Protein AF-A0A1B7LY42-F1 (afdb_monomer_lite)

Sequence (61 aa):
MLKVDEDGTIAAAVTEIEVNEVSEPVFSETLEMHADRHFVLRIVHTDTAWPLFLAAIADPR

Secondary structure (DSSP, 8-state):
-----S---S------S-TTSSSS------------S-EEEEEEETTTTEEEEEEEES---

Structure (mmCIF, N/CA/C/O backbone):
data_AF-A0A1B7LY42-F1
#
_entry.id   AF-A0A1B7LY42-F1
#
loop_
_atom_site.group_PDB
_atom_site.id
_atom_site.type_symbol
_atom_site.label_atom_id
_atom_site.label_alt_id
_atom_site.label_comp_id
_atom_site.label_asym_id
_atom_site.label_entity_id
_atom_site.label_seq_id
_atom_site.pdbx_PDB_ins_code
_atom_site.Cartn_x
_atom_site.Cartn_y
_atom_site.Cartn_z
_atom_site.occupancy
_atom_site.B_iso_or_equiv
_atom_site.auth_seq_id
_atom_site.auth_comp_id
_atom_site.auth_asym_id
_atom_site.auth_atom_id
_atom_site.pdbx_PDB_model_num
ATOM 1 N N . MET A 1 1 ? -5.762 -12.744 -0.440 1.00 72.88 1 MET A N 1
ATOM 2 C CA . MET A 1 1 ? -4.414 -12.689 -1.042 1.00 72.88 1 MET A CA 1
ATOM 3 C C . MET A 1 1 ? -4.085 -11.225 -1.267 1.00 72.88 1 MET A C 1
ATOM 5 O O . MET A 1 1 ? -4.961 -10.517 -1.745 1.00 72.88 1 MET A O 1
ATOM 9 N N . LEU A 1 2 ? -2.905 -10.770 -0.845 1.00 82.50 2 LEU A N 1
ATOM 10 C CA . LEU A 1 2 ? -2.453 -9.391 -1.037 1.00 82.50 2 LEU A CA 1
ATOM 11 C C . LEU A 1 2 ? -1.682 -9.315 -2.359 1.00 82.50 2 LEU A C 1
ATOM 13 O O . LEU A 1 2 ? -0.764 -10.106 -2.557 1.00 82.50 2 LEU A O 1
ATOM 17 N N . LYS A 1 3 ? -2.074 -8.402 -3.248 1.00 89.00 3 LYS A N 1
ATOM 18 C CA . LYS A 1 3 ? -1.389 -8.099 -4.509 1.00 89.00 3 LYS A CA 1
ATOM 19 C C . LYS A 1 3 ? -1.123 -6.597 -4.533 1.00 89.00 3 LYS A C 1
ATOM 21 O O . LYS A 1 3 ? -2.009 -5.830 -4.166 1.00 89.00 3 LYS A O 1
ATOM 26 N N . VAL A 1 4 ? 0.089 -6.214 -4.911 1.00 88.81 4 VAL A N 1
ATOM 27 C CA . VAL A 1 4 ? 0.508 -4.821 -5.078 1.00 88.81 4 VAL A CA 1
ATOM 28 C C . VAL A 1 4 ? 1.060 -4.707 -6.493 1.00 88.81 4 VAL A C 1
ATOM 30 O O . VAL A 1 4 ? 1.898 -5.519 -6.878 1.00 88.81 4 VAL A O 1
ATOM 33 N N . ASP A 1 5 ? 0.548 -3.758 -7.262 1.00 89.75 5 ASP A N 1
ATOM 34 C CA . ASP A 1 5 ? 0.969 -3.441 -8.626 1.00 89.75 5 ASP A CA 1
ATOM 35 C C . ASP A 1 5 ? 0.821 -1.929 -8.869 1.00 89.75 5 ASP A C 1
ATOM 37 O O . ASP A 1 5 ? 0.548 -1.170 -7.934 1.00 89.75 5 ASP A O 1
ATOM 41 N N . GLU A 1 6 ? 1.083 -1.475 -10.093 1.00 88.19 6 GLU A N 1
ATOM 42 C CA . GLU A 1 6 ? 1.037 -0.058 -10.462 1.00 88.19 6 GLU A CA 1
ATOM 43 C C . GLU A 1 6 ? -0.386 0.472 -10.700 1.00 88.19 6 GLU A C 1
ATOM 45 O O . GLU A 1 6 ? -0.548 1.669 -10.956 1.00 88.19 6 GLU A O 1
ATOM 50 N N . ASP A 1 7 ? -1.412 -0.386 -10.656 1.00 86.81 7 ASP A N 1
ATOM 51 C CA . ASP A 1 7 ? -2.773 0.029 -10.977 1.00 86.81 7 ASP A CA 1
ATOM 52 C C . ASP A 1 7 ? -3.341 0.919 -9.864 1.00 86.81 7 ASP A C 1
ATOM 54 O O . ASP A 1 7 ? -3.386 0.571 -8.681 1.00 86.81 7 ASP A O 1
ATOM 58 N N . GLY A 1 8 ? -3.766 2.115 -10.252 1.00 77.88 8 GLY A N 1
ATOM 59 C CA . GLY A 1 8 ? -4.184 3.166 -9.340 1.00 77.88 8 GLY A CA 1
ATOM 60 C C . GLY A 1 8 ? -5.017 4.218 -10.058 1.00 77.88 8 GLY A C 1
ATOM 61 O O . GLY A 1 8 ? -5.088 4.281 -11.285 1.00 77.88 8 GLY A O 1
ATOM 62 N N . THR A 1 9 ? -5.689 5.075 -9.296 1.00 71.50 9 THR A N 1
ATOM 63 C CA . THR A 1 9 ? -6.454 6.178 -9.882 1.00 71.50 9 THR A CA 1
ATOM 64 C C . THR A 1 9 ? -5.531 7.182 -10.575 1.00 71.50 9 THR A C 1
ATOM 66 O O . THR A 1 9 ? -4.589 7.684 -9.971 1.00 71.50 9 THR A O 1
ATOM 69 N N . ILE A 1 10 ? -5.874 7.534 -11.818 1.00 58.19 10 ILE A N 1
ATOM 70 C CA . ILE A 1 10 ? -5.142 8.429 -12.742 1.00 58.19 10 ILE A CA 1
ATOM 71 C C . ILE A 1 10 ? -4.891 9.849 -12.180 1.00 58.19 10 ILE A C 1
ATOM 73 O O . ILE A 1 10 ? -4.087 10.598 -12.721 1.00 58.19 10 ILE A O 1
ATOM 77 N N . ALA A 1 11 ? -5.530 10.236 -11.077 1.00 48.12 11 ALA A N 1
ATOM 78 C CA . ALA A 1 11 ? -5.411 11.568 -10.497 1.00 48.12 11 ALA A CA 1
ATOM 79 C 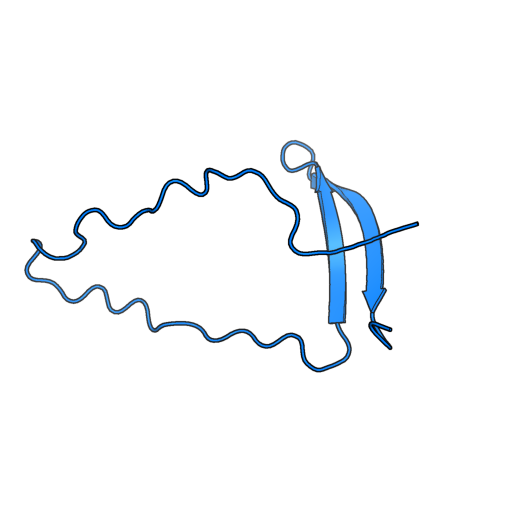C . ALA A 1 11 ? -4.611 11.563 -9.184 1.00 48.12 11 ALA A C 1
ATOM 81 O O . ALA A 1 11 ? -5.145 11.872 -8.120 1.00 48.12 11 ALA A O 1
ATOM 82 N N . ALA A 1 12 ? -3.307 11.299 -9.258 1.00 60.56 12 ALA A N 1
ATOM 83 C CA . ALA A 1 12 ? -2.407 12.081 -8.420 1.00 60.56 12 ALA A CA 1
ATOM 84 C C . ALA A 1 12 ? -2.465 13.502 -8.995 1.00 60.56 12 ALA A C 1
ATOM 86 O O . ALA A 1 12 ? -1.863 13.773 -10.031 1.00 60.56 12 ALA A O 1
ATOM 87 N N . ALA A 1 13 ? -3.291 14.377 -8.410 1.00 48.06 13 ALA A N 1
ATOM 88 C CA . ALA A 1 13 ? -3.225 15.796 -8.722 1.00 48.06 13 ALA A CA 1
ATOM 89 C C . ALA A 1 13 ? -1.784 16.218 -8.445 1.00 48.06 13 ALA A C 1
ATOM 91 O O . ALA A 1 13 ? -1.334 16.225 -7.301 1.00 48.06 13 ALA A O 1
ATOM 92 N N . VAL A 1 14 ? -1.050 16.448 -9.523 1.00 51.38 14 VAL A N 1
ATOM 93 C CA . VAL A 1 14 ? 0.327 16.889 -9.500 1.00 51.38 14 VAL A CA 1
ATOM 94 C C . VAL A 1 14 ? 0.364 18.165 -8.651 1.00 51.38 14 VAL A C 1
ATOM 96 O O . VAL A 1 14 ? -0.157 19.200 -9.060 1.00 51.38 14 VAL A O 1
ATOM 99 N N . THR A 1 15 ? 0.946 18.109 -7.452 1.00 55.97 15 THR A N 1
ATOM 100 C CA . THR A 1 15 ? 1.282 19.300 -6.651 1.00 55.97 15 THR A CA 1
ATOM 101 C C . THR A 1 15 ? 2.538 19.973 -7.221 1.00 55.97 15 THR A C 1
ATOM 103 O O . THR A 1 15 ? 3.484 20.265 -6.501 1.00 55.97 15 THR A O 1
ATOM 106 N N . GLU A 1 16 ? 2.552 20.190 -8.537 1.00 47.62 16 GLU A N 1
ATOM 107 C CA . GLU A 1 16 ? 3.546 20.963 -9.295 1.00 47.62 16 GLU A CA 1
ATOM 108 C C . GLU A 1 16 ? 2.890 22.284 -9.704 1.00 47.62 16 GLU A C 1
ATOM 110 O O . GLU A 1 16 ? 2.780 22.628 -10.875 1.00 47.62 16 GLU A O 1
ATOM 115 N N . ILE A 1 17 ? 2.376 23.026 -8.728 1.00 46.44 17 ILE A N 1
ATOM 116 C CA . ILE A 1 17 ? 2.214 24.464 -8.914 1.00 46.44 17 ILE A CA 1
ATOM 117 C C . ILE A 1 17 ? 3.138 25.117 -7.896 1.00 46.44 17 ILE A C 1
ATOM 119 O O . ILE A 1 17 ? 2.825 25.227 -6.716 1.00 46.44 17 ILE A O 1
ATOM 123 N N . GLU A 1 18 ? 4.324 25.452 -8.400 1.00 43.38 18 GLU A N 1
ATOM 124 C CA . GLU A 1 18 ? 5.117 26.607 -7.984 1.00 43.38 18 GLU A CA 1
ATOM 125 C C . GLU A 1 18 ? 5.420 26.736 -6.483 1.00 43.38 18 GLU A C 1
ATOM 127 O O . GLU A 1 18 ? 5.065 27.717 -5.838 1.00 43.38 18 GLU A O 1
ATOM 132 N N . VAL A 1 19 ? 6.273 25.856 -5.952 1.00 46.22 19 VAL A N 1
ATOM 133 C CA . VAL A 1 19 ? 7.232 26.290 -4.911 1.00 46.22 19 VAL A CA 1
ATOM 134 C C . VAL A 1 19 ? 8.438 26.947 -5.604 1.00 46.22 19 VAL A C 1
ATOM 136 O O . VAL A 1 19 ? 9.576 26.542 -5.414 1.00 46.22 19 VAL A O 1
ATOM 139 N N . ASN A 1 20 ? 8.191 27.902 -6.506 1.00 44.00 20 ASN A N 1
ATOM 140 C CA . ASN A 1 20 ? 9.238 28.630 -7.241 1.00 44.00 20 ASN A CA 1
ATOM 141 C C . ASN A 1 20 ? 9.051 30.160 -7.226 1.00 44.00 20 ASN A C 1
ATOM 143 O O . ASN A 1 20 ? 9.867 30.866 -7.807 1.00 44.00 20 ASN A O 1
ATOM 147 N N . GLU A 1 21 ? 8.052 30.694 -6.511 1.00 48.97 21 GLU A N 1
ATOM 148 C CA . GLU A 1 21 ? 7.892 32.146 -6.299 1.00 48.97 21 GLU A CA 1
ATOM 149 C C . GLU A 1 21 ? 7.885 32.554 -4.815 1.00 48.97 21 GLU A C 1
ATOM 151 O O . GLU A 1 21 ? 7.218 33.504 -4.408 1.00 48.97 21 GLU A O 1
ATOM 156 N N . VAL A 1 22 ? 8.668 31.875 -3.973 1.00 47.50 22 VAL A N 1
ATOM 157 C CA . VAL A 1 22 ? 9.011 32.408 -2.646 1.00 47.50 22 VAL A CA 1
ATOM 158 C C . VAL A 1 22 ? 10.518 32.307 -2.465 1.00 47.50 22 VAL A C 1
ATOM 160 O O . VAL A 1 22 ? 11.102 31.244 -2.644 1.00 47.50 22 VAL A O 1
ATOM 163 N N . SER A 1 23 ? 11.151 33.436 -2.142 1.00 53.00 23 SER A N 1
ATOM 164 C CA . SER A 1 23 ? 12.600 33.640 -2.004 1.00 53.00 23 SER A CA 1
ATOM 165 C C . SER A 1 23 ? 13.250 32.901 -0.823 1.00 53.00 23 SER A C 1
ATOM 167 O O . SER A 1 23 ? 14.195 33.413 -0.223 1.00 53.00 23 SER A O 1
ATOM 169 N N . GLU A 1 24 ? 12.772 31.712 -0.475 1.00 50.88 24 GLU A N 1
ATOM 170 C CA . GLU A 1 24 ? 13.364 30.855 0.544 1.00 50.88 24 GLU A CA 1
ATOM 171 C C . GLU A 1 24 ? 13.507 29.441 -0.020 1.00 50.88 24 GLU A C 1
ATOM 173 O O . GLU A 1 24 ? 12.512 28.845 -0.436 1.00 50.88 24 GLU A O 1
ATOM 178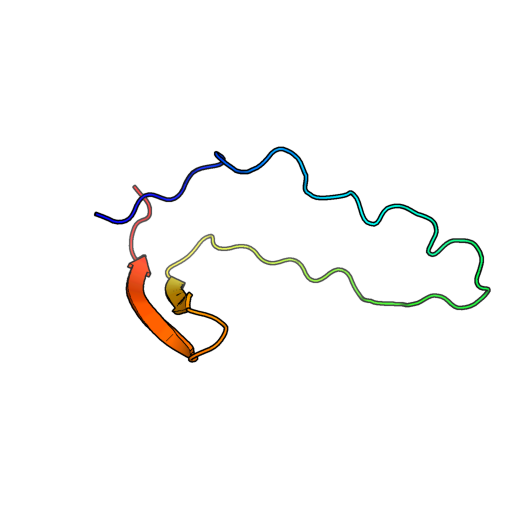 N N . PRO A 1 25 ? 14.726 28.873 -0.053 1.00 48.94 25 PRO A N 1
ATOM 179 C CA . PRO A 1 25 ? 14.885 27.478 -0.403 1.00 48.94 25 PRO A CA 1
ATOM 180 C C . PRO A 1 25 ? 14.241 26.663 0.715 1.00 48.94 25 PRO A C 1
ATOM 182 O O . PRO A 1 25 ? 14.813 26.487 1.793 1.00 48.94 25 PRO A O 1
ATOM 185 N N . VAL A 1 26 ? 13.031 26.167 0.468 1.00 56.19 26 VAL A N 1
ATOM 186 C CA . VAL A 1 26 ? 12.475 25.078 1.262 1.00 56.19 26 VAL A CA 1
ATOM 187 C C . VAL A 1 26 ? 13.337 23.863 0.935 1.00 56.19 26 VAL A C 1
ATOM 189 O O . VAL A 1 26 ? 13.056 23.101 0.016 1.00 56.19 26 VAL A O 1
ATOM 192 N N . PHE A 1 27 ? 14.448 23.715 1.655 1.00 54.84 27 PHE A N 1
ATOM 193 C CA . PHE A 1 27 ? 15.228 22.488 1.685 1.00 54.84 27 PHE A CA 1
ATOM 194 C C . PHE A 1 27 ? 14.399 21.423 2.410 1.00 54.84 27 PHE A C 1
ATOM 196 O O . PHE A 1 27 ? 14.690 21.047 3.543 1.00 54.84 27 PHE A O 1
ATOM 203 N N . SER A 1 28 ? 13.339 20.925 1.776 1.00 62.66 28 SER A N 1
ATOM 204 C CA . SER A 1 28 ? 12.991 19.531 1.999 1.00 62.66 28 SER A CA 1
ATOM 205 C C . SER A 1 28 ? 14.033 18.745 1.218 1.00 62.66 28 SER A C 1
ATOM 207 O O . SER A 1 28 ? 13.940 18.644 -0.005 1.00 62.66 28 SER A O 1
ATOM 209 N N . GLU A 1 29 ? 15.084 18.282 1.890 1.00 71.62 29 GLU A N 1
ATOM 210 C CA . GLU A 1 29 ? 15.996 17.321 1.279 1.00 71.62 29 GLU A CA 1
ATOM 211 C C . GLU A 1 29 ? 15.153 16.173 0.713 1.00 71.62 29 GLU A C 1
ATOM 213 O O . GLU A 1 29 ? 14.316 15.600 1.416 1.00 71.62 29 GLU A O 1
ATOM 218 N N . THR A 1 30 ? 15.313 15.886 -0.578 1.00 73.25 30 THR A N 1
ATOM 219 C CA . THR A 1 30 ? 14.651 14.748 -1.211 1.00 73.25 30 THR A CA 1
ATOM 220 C C . THR A 1 30 ? 15.041 13.486 -0.447 1.00 73.25 30 THR A C 1
ATOM 222 O O . THR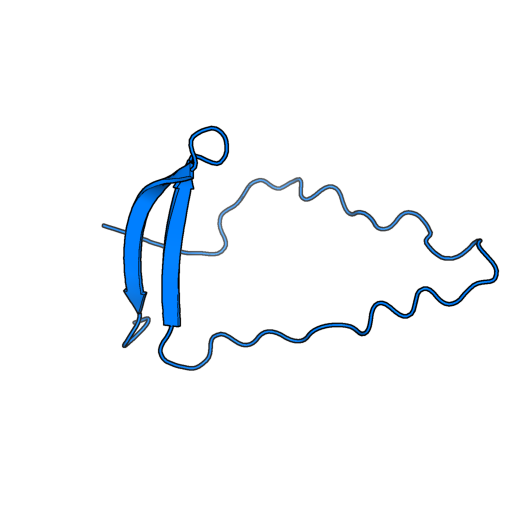 A 1 30 ? 16.209 13.104 -0.434 1.00 73.25 30 THR A O 1
ATOM 225 N N . LEU A 1 31 ? 14.069 12.838 0.197 1.00 82.06 31 LEU A N 1
ATOM 226 C CA . LEU A 1 31 ? 14.295 11.579 0.897 1.00 82.06 31 LEU A CA 1
ATOM 227 C C . LEU A 1 31 ? 14.131 10.415 -0.083 1.00 82.06 31 LEU A C 1
ATOM 229 O O . LEU A 1 31 ? 13.019 10.101 -0.507 1.00 82.06 31 LEU A O 1
ATOM 233 N N . GLU A 1 32 ? 15.234 9.754 -0.416 1.00 89.88 32 GLU A N 1
ATOM 234 C CA . GLU A 1 32 ? 15.212 8.529 -1.215 1.00 89.88 32 GLU A CA 1
ATOM 235 C C . GLU A 1 32 ? 14.767 7.330 -0.359 1.00 89.88 32 GLU A C 1
ATOM 237 O O . GLU A 1 32 ? 15.332 7.055 0.703 1.00 89.88 32 GLU A O 1
ATOM 242 N N . MET A 1 33 ? 13.759 6.585 -0.827 1.00 90.19 33 MET A N 1
ATOM 243 C CA . MET A 1 33 ? 13.283 5.357 -0.184 1.00 90.19 33 MET A CA 1
ATOM 244 C C . MET A 1 33 ? 13.293 4.195 -1.179 1.00 90.19 33 MET A C 1
ATOM 246 O O . MET A 1 33 ? 12.475 4.133 -2.093 1.00 90.19 33 MET A O 1
ATOM 250 N N . HIS A 1 34 ? 14.184 3.231 -0.946 1.00 94.88 34 HIS A N 1
ATOM 251 C CA . HIS A 1 34 ? 14.268 1.983 -1.705 1.00 94.88 34 HIS A CA 1
ATOM 252 C C . HIS A 1 34 ? 13.806 0.801 -0.840 1.00 94.88 34 HIS A C 1
ATOM 254 O O . HIS A 1 34 ? 14.365 0.552 0.229 1.00 94.88 34 HIS A O 1
ATOM 260 N N . ALA A 1 35 ? 12.797 0.060 -1.307 1.00 94.38 35 ALA A N 1
ATOM 261 C CA . ALA A 1 35 ? 12.291 -1.165 -0.677 1.00 94.38 35 ALA A CA 1
ATOM 262 C C . ALA A 1 35 ? 12.890 -2.423 -1.344 1.00 94.38 35 ALA A C 1
ATOM 264 O O . ALA A 1 35 ? 12.177 -3.291 -1.837 1.00 94.38 35 ALA A O 1
ATOM 265 N N . ASP A 1 36 ? 14.222 -2.496 -1.394 1.00 95.62 36 ASP A N 1
ATOM 266 C CA . ASP A 1 36 ? 15.015 -3.516 -2.109 1.00 95.62 36 ASP A CA 1
ATOM 267 C C . ASP A 1 36 ? 15.472 -4.701 -1.227 1.00 95.62 36 ASP A C 1
ATOM 269 O O . ASP A 1 36 ? 16.302 -5.520 -1.622 1.00 95.62 36 ASP A O 1
ATOM 273 N N . ARG A 1 37 ? 14.933 -4.795 -0.010 1.00 95.31 37 ARG A N 1
ATOM 274 C CA . ARG A 1 37 ? 15.255 -5.794 1.023 1.00 95.31 37 ARG A CA 1
ATOM 275 C C . ARG A 1 37 ? 14.011 -6.125 1.834 1.00 95.31 37 ARG A C 1
ATOM 277 O O . ARG A 1 3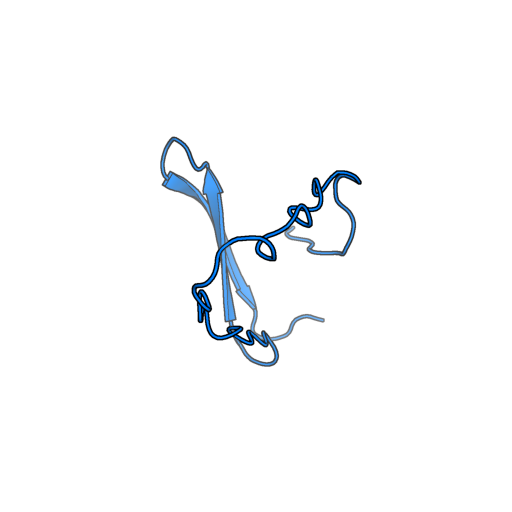7 ? 12.991 -5.478 1.655 1.00 95.31 37 ARG A O 1
ATOM 284 N N . HIS A 1 38 ? 14.100 -7.094 2.747 1.00 97.62 38 HIS A N 1
ATOM 285 C CA . HIS A 1 38 ? 12.965 -7.503 3.580 1.00 97.62 38 H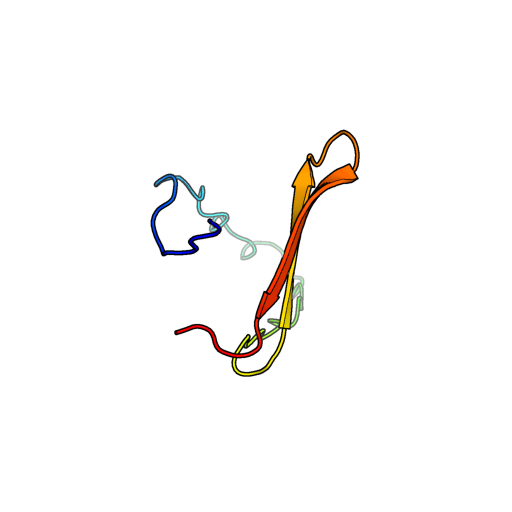IS A CA 1
ATOM 286 C C . HIS A 1 38 ? 12.292 -6.295 4.246 1.00 97.62 38 HIS A C 1
ATOM 288 O O . HIS A 1 38 ? 12.962 -5.492 4.901 1.00 97.62 38 HIS A O 1
ATOM 294 N N . PHE A 1 39 ? 10.972 -6.192 4.106 1.00 95.88 39 PHE A N 1
ATOM 295 C CA . PHE A 1 39 ? 10.187 -5.097 4.669 1.00 95.88 39 PHE A CA 1
ATOM 296 C C . PHE A 1 39 ? 8.856 -5.595 5.225 1.00 95.88 39 PHE A C 1
ATOM 298 O O . PHE A 1 39 ? 8.413 -6.713 4.964 1.00 95.88 39 PHE A O 1
ATOM 305 N N . VAL A 1 40 ? 8.209 -4.752 6.021 1.00 96.31 40 VAL A N 1
ATOM 306 C CA . VAL A 1 40 ? 6.865 -5.002 6.539 1.00 96.31 40 VAL A CA 1
ATOM 307 C C . VAL A 1 40 ? 5.886 -4.035 5.899 1.00 96.31 40 VAL A C 1
ATOM 309 O O . VAL A 1 40 ? 6.203 -2.868 5.681 1.00 96.31 40 VAL A O 1
ATOM 312 N N . LEU A 1 41 ? 4.686 -4.524 5.614 1.00 94.19 41 LEU A N 1
ATOM 313 C CA . LEU A 1 41 ? 3.598 -3.751 5.035 1.00 94.19 41 LEU A CA 1
ATOM 314 C C . LEU A 1 41 ? 2.377 -3.861 5.943 1.00 94.19 41 LEU A C 1
ATOM 316 O O . LEU A 1 41 ? 1.991 -4.954 6.367 1.00 94.19 41 LEU A O 1
ATOM 320 N N . ARG A 1 42 ? 1.753 -2.718 6.229 1.00 94.88 42 ARG A N 1
ATOM 321 C CA . ARG A 1 42 ? 0.506 -2.647 6.987 1.00 94.88 42 ARG A CA 1
ATOM 322 C C . ARG A 1 42 ? -0.488 -1.762 6.254 1.00 94.88 42 ARG A C 1
ATOM 324 O O . ARG A 1 42 ? -0.206 -0.592 6.018 1.00 94.88 42 ARG A O 1
ATOM 331 N N . ILE A 1 43 ? -1.660 -2.312 5.960 1.00 94.50 43 ILE A N 1
ATOM 332 C CA . ILE A 1 43 ? -2.791 -1.556 5.420 1.00 94.50 43 ILE A CA 1
ATOM 333 C C . ILE A 1 43 ? -3.725 -1.261 6.584 1.00 94.50 43 ILE A C 1
ATOM 335 O O . ILE A 1 43 ? -4.184 -2.184 7.264 1.00 94.50 43 ILE A O 1
ATOM 339 N N . VAL A 1 44 ? -3.973 0.022 6.829 1.00 96.38 44 VAL A N 1
ATOM 340 C CA . VAL A 1 44 ? -4.822 0.493 7.925 1.00 96.38 44 VAL A CA 1
ATOM 341 C C . VAL A 1 44 ? -5.987 1.304 7.384 1.00 96.38 44 VAL A C 1
ATOM 343 O O . VAL A 1 44 ? -5.829 2.058 6.427 1.00 96.38 44 VAL A O 1
ATOM 346 N N . HIS A 1 45 ? -7.144 1.181 8.024 1.00 95.88 45 HIS A N 1
ATOM 347 C CA . HIS A 1 45 ? -8.207 2.163 7.869 1.00 95.88 45 HIS A CA 1
ATOM 348 C C . HIS A 1 45 ? -7.786 3.442 8.602 1.00 95.88 45 HIS A C 1
ATOM 350 O O . HIS A 1 45 ? -7.537 3.401 9.808 1.00 95.88 45 HIS A O 1
ATOM 356 N N . THR A 1 46 ? -7.647 4.560 7.891 1.00 94.31 46 THR A N 1
ATOM 357 C CA . THR A 1 46 ? -7.002 5.774 8.420 1.00 94.31 46 THR A CA 1
ATOM 358 C C . THR A 1 46 ? -7.799 6.443 9.534 1.00 94.31 46 THR A C 1
ATOM 360 O O . THR A 1 46 ? -7.197 6.904 10.499 1.00 94.31 46 THR A O 1
ATOM 363 N N . ASP A 1 47 ? -9.131 6.422 9.465 1.00 97.00 47 ASP A N 1
ATOM 364 C CA . ASP A 1 47 ? -9.974 7.135 10.439 1.00 97.00 47 ASP A CA 1
ATOM 365 C C . ASP A 1 47 ? -10.042 6.424 11.796 1.00 97.00 47 ASP A C 1
ATOM 367 O O . ASP A 1 47 ? -10.275 7.044 12.829 1.00 97.00 47 ASP A O 1
ATOM 371 N N . THR A 1 48 ? 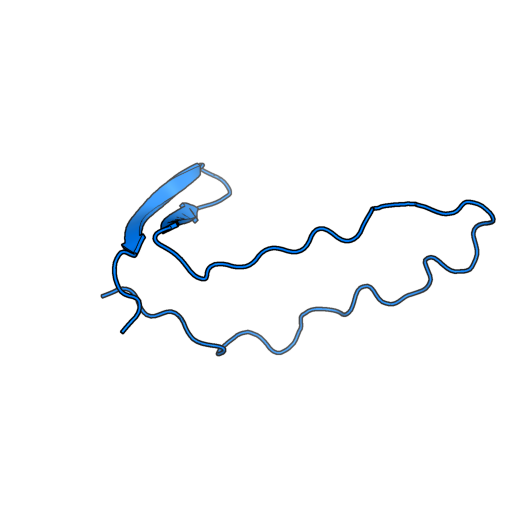-9.843 5.103 11.804 1.00 96.81 48 THR A N 1
ATOM 372 C CA . THR A 1 48 ? -9.940 4.267 13.016 1.00 96.81 48 THR A CA 1
ATOM 373 C C . THR A 1 48 ? -8.603 3.661 13.431 1.00 96.81 48 THR A C 1
ATOM 375 O O . THR A 1 48 ? -8.528 2.978 14.452 1.00 96.81 48 THR A O 1
ATOM 378 N N . ALA A 1 49 ? -7.555 3.864 12.628 1.00 92.75 49 ALA A N 1
ATOM 379 C CA . ALA A 1 49 ? -6.252 3.210 12.730 1.00 92.75 49 ALA A CA 1
ATOM 380 C C . ALA A 1 49 ? -6.308 1.668 12.763 1.00 92.75 49 ALA A C 1
ATOM 382 O O . ALA A 1 49 ? -5.338 1.012 13.154 1.00 92.75 49 ALA A O 1
ATOM 383 N N . TRP A 1 50 ? -7.427 1.062 12.356 1.00 96.88 50 TRP A N 1
ATOM 384 C CA . TRP A 1 50 ? -7.590 -0.386 12.409 1.00 96.88 50 TRP A CA 1
ATOM 385 C C . TRP A 1 50 ? -6.734 -1.083 11.350 1.00 96.88 50 TRP A C 1
ATOM 387 O O . TRP A 1 50 ? -6.832 -0.735 10.171 1.00 96.88 50 TRP A O 1
ATOM 397 N N . PRO A 1 51 ? -5.919 -2.084 11.732 1.00 94.19 51 PRO A N 1
ATOM 398 C CA . PRO A 1 51 ? -5.146 -2.857 10.776 1.00 94.19 51 PRO A CA 1
ATOM 399 C C . PRO A 1 51 ? -6.060 -3.831 10.029 1.00 94.19 51 PRO A C 1
ATOM 401 O O . PRO A 1 51 ? -6.678 -4.704 10.632 1.00 94.19 51 PRO A O 1
ATOM 404 N N . LEU A 1 52 ? -6.117 -3.689 8.708 1.00 93.25 52 LEU A N 1
ATOM 405 C CA . LEU A 1 52 ? -6.857 -4.590 7.823 1.00 93.25 52 LEU A CA 1
ATOM 406 C C . LEU A 1 52 ? -5.962 -5.733 7.337 1.00 93.25 52 LEU A C 1
ATOM 408 O O . LEU A 1 52 ? -6.392 -6.881 7.272 1.00 93.25 52 LEU A O 1
ATOM 412 N N . PHE A 1 53 ? -4.698 -5.418 7.039 1.00 94.38 53 PHE A N 1
ATOM 413 C CA . PHE A 1 53 ? -3.690 -6.394 6.634 1.00 94.38 53 PHE A CA 1
ATOM 414 C C . PHE A 1 53 ? -2.345 -6.090 7.285 1.00 94.38 53 PHE A C 1
ATOM 416 O O . PHE A 1 53 ? -1.955 -4.928 7.427 1.00 94.38 53 PHE A O 1
ATOM 423 N N . LEU A 1 54 ? -1.624 -7.155 7.626 1.00 94.94 54 LEU A N 1
ATOM 424 C CA . LEU A 1 54 ? -0.242 -7.122 8.083 1.00 94.94 54 LEU A CA 1
ATOM 425 C C . LEU A 1 54 ? 0.538 -8.200 7.328 1.00 94.94 54 LEU A C 1
ATOM 427 O O . LEU A 1 54 ? 0.121 -9.359 7.309 1.00 94.94 54 LEU A O 1
ATOM 431 N N . ALA A 1 55 ? 1.650 -7.818 6.709 1.00 93.50 55 ALA A N 1
ATOM 432 C CA . ALA A 1 55 ? 2.500 -8.722 5.949 1.00 93.50 55 ALA A CA 1
ATOM 433 C C . ALA A 1 55 ? 3.981 -8.430 6.205 1.00 93.50 55 ALA A C 1
ATOM 435 O O . ALA A 1 55 ? 4.382 -7.277 6.371 1.00 93.50 55 ALA A O 1
ATOM 436 N N . ALA A 1 56 ? 4.789 -9.486 6.201 1.00 96.19 56 ALA A N 1
ATOM 437 C CA . ALA A 1 56 ? 6.239 -9.403 6.100 1.00 96.19 56 ALA A CA 1
ATOM 438 C C . ALA A 1 56 ? 6.636 -9.903 4.707 1.00 96.19 56 ALA A C 1
ATOM 440 O O . ALA A 1 56 ? 6.358 -11.053 4.365 1.00 96.19 56 ALA A O 1
ATOM 441 N N . ILE A 1 57 ? 7.245 -9.034 3.904 1.00 95.25 57 ILE A N 1
ATOM 442 C CA . ILE A 1 57 ? 7.701 -9.349 2.552 1.00 95.25 57 ILE A CA 1
ATOM 443 C C . ILE A 1 57 ? 9.169 -9.744 2.643 1.00 95.25 57 ILE A C 1
ATOM 445 O O . ILE A 1 57 ? 10.054 -8.895 2.748 1.00 95.25 57 ILE A O 1
ATOM 449 N N . ALA A 1 58 ? 9.403 -11.055 2.671 1.00 95.25 58 ALA A N 1
ATOM 450 C CA . ALA A 1 58 ? 10.739 -11.640 2.674 1.00 95.25 58 ALA A CA 1
ATOM 451 C C . ALA A 1 58 ? 11.275 -11.881 1.253 1.00 95.25 58 ALA A C 1
ATOM 453 O O . ALA A 1 58 ? 12.458 -11.683 0.988 1.00 95.25 58 ALA A O 1
ATOM 454 N N . ASP A 1 59 ? 10.381 -12.255 0.337 1.00 92.62 59 ASP A N 1
ATOM 455 C CA . ASP A 1 59 ? 10.634 -12.409 -1.095 1.00 92.62 59 ASP A CA 1
ATOM 456 C C . ASP A 1 59 ? 9.412 -11.840 -1.849 1.00 92.62 59 ASP A C 1
ATOM 458 O O . ASP A 1 59 ? 8.297 -12.290 -1.576 1.00 92.62 59 ASP A O 1
ATOM 462 N N . PRO A 1 60 ? 9.569 -10.808 -2.702 1.00 85.38 60 PRO A N 1
ATOM 463 C CA . PRO A 1 60 ? 8.460 -10.132 -3.385 1.00 85.38 60 PRO A CA 1
ATOM 464 C C . PRO A 1 60 ? 7.962 -10.847 -4.653 1.00 85.38 60 PRO A C 1
ATOM 466 O O . PRO A 1 60 ? 7.106 -10.300 -5.347 1.00 85.38 60 PRO A O 1
ATOM 469 N N . ARG A 1 61 ? 8.526 -12.013 -4.989 1.00 84.44 61 ARG A N 1
ATOM 470 C CA . ARG A 1 61 ? 8.128 -12.816 -6.155 1.00 84.44 61 ARG A CA 1
ATOM 471 C C . ARG A 1 61 ? 6.769 -13.490 -5.990 1.00 84.44 61 ARG A C 1
ATOM 473 O O . ARG A 1 61 ? 6.435 -13.906 -4.859 1.00 84.44 61 ARG A O 1
#

Foldseek 3Di:
DDDDDPDDDPDPPPPPDDPPPDPDPPPPPDDDDDPPAWDKDFDADVVVRHTPDIDICHDPD

InterPro domains:
  IPR023796 Serpin domain [PF00079] (2-60)
  IPR036186 Serpin superfamily [SSF56574] (1-60)
  IPR042185 Serpin superfamily, domain 2 [G3DSA:2.30.39.10] (1-61)

pLDDT: mean 78.2, std 19.4, range [43.38, 97.62]

Radius of gyration: 17.19 Å; chains: 1; bounding box: 26×46×26 Å

Organism: NCBI:txid1837282